Protein AF-A0A176FRH9-F1 (afdb_monomer_lite)

Foldseek 3Di:
DAAQAPVRDRCPPVVLVVQLVVLVVDDDPRSVVSSLVVSCVRNVHNDTPDDDDDDDDDCPDPPPPD

Radius of gyration: 14.39 Å; chains: 1; bounding box: 39×26×37 Å

pLDDT: mean 78.6, std 12.19, range [47.62, 93.0]

Sequence (66 aa):
MECQKPDGEMMGESGIASVAAELKDAHGAEYLQSLVWRLADITGSDQFGDDVSAVLLEFNGRSQTC

Structure (mmCIF, N/CA/C/O backbone):
data_AF-A0A176FRH9-F1
#
_entry.id   AF-A0A176FRH9-F1
#
loop_
_atom_site.group_PDB
_atom_site.id
_atom_site.type_symbol
_atom_site.label_atom_id
_atom_site.label_alt_id
_atom_site.label_comp_id
_atom_site.label_asym_id
_atom_site.label_entity_id
_atom_site.label_seq_id
_atom_site.pdbx_PDB_ins_code
_atom_site.Cartn_x
_atom_site.Cartn_y
_atom_site.Cartn_z
_atom_site.occupancy
_atom_site.B_iso_or_equiv
_atom_site.auth_seq_id
_atom_site.auth_comp_id
_atom_site.auth_asym_id
_atom_site.auth_atom_id
_atom_site.pdbx_PDB_model_num
ATOM 1 N N . MET A 1 1 ? 14.724 0.178 0.725 1.00 47.72 1 MET A N 1
ATOM 2 C CA . MET A 1 1 ? 15.015 0.598 -0.660 1.00 47.72 1 MET A CA 1
ATOM 3 C C . MET A 1 1 ? 13.832 0.129 -1.476 1.00 47.72 1 MET A C 1
ATOM 5 O O . MET A 1 1 ? 13.574 -1.063 -1.505 1.00 47.72 1 MET A O 1
ATOM 9 N N . GLU A 1 2 ? 13.052 1.061 -2.010 1.00 57.03 2 GLU A N 1
ATOM 10 C CA . GLU A 1 2 ? 11.713 0.796 -2.547 1.00 57.03 2 GLU A CA 1
ATOM 11 C C . GLU A 1 2 ? 11.814 0.197 -3.963 1.00 57.03 2 GLU A C 1
ATOM 13 O O . GLU A 1 2 ? 11.935 0.946 -4.932 1.00 57.03 2 GLU A O 1
ATOM 18 N N . CYS A 1 3 ? 11.856 -1.141 -4.025 1.00 57.97 3 CYS A N 1
ATOM 19 C CA . CYS A 1 3 ? 11.776 -2.061 -5.176 1.00 57.97 3 CYS A CA 1
ATOM 20 C C . CYS A 1 3 ? 12.214 -1.536 -6.561 1.00 57.97 3 CYS A C 1
ATOM 22 O O . CYS A 1 3 ? 11.588 -0.664 -7.162 1.00 57.97 3 CYS A O 1
ATOM 24 N N . GLN A 1 4 ? 13.253 -2.152 -7.128 1.00 62.09 4 GLN A N 1
ATOM 25 C CA . GLN A 1 4 ? 13.695 -1.883 -8.495 1.00 62.09 4 GLN A CA 1
ATOM 26 C C . GLN A 1 4 ? 12.697 -2.475 -9.503 1.00 62.09 4 GLN A C 1
ATOM 28 O O . GLN A 1 4 ? 12.405 -3.670 -9.472 1.00 62.09 4 GLN A O 1
ATOM 33 N N . LYS A 1 5 ? 12.178 -1.638 -10.402 1.00 64.56 5 LYS A N 1
ATOM 34 C CA . LYS A 1 5 ? 11.349 -2.071 -11.531 1.00 64.56 5 LYS A CA 1
ATOM 35 C C . LYS A 1 5 ? 12.197 -2.849 -12.550 1.00 64.56 5 LYS A C 1
ATOM 37 O O . LYS A 1 5 ? 13.415 -2.656 -12.601 1.00 64.56 5 LYS A O 1
ATOM 42 N N . PRO A 1 6 ? 11.572 -3.642 -13.438 1.00 62.72 6 PRO A N 1
ATOM 43 C CA . PRO A 1 6 ? 12.274 -4.359 -14.509 1.00 62.72 6 PRO A CA 1
ATOM 44 C C . PRO A 1 6 ? 13.140 -3.465 -15.408 1.00 62.72 6 PRO A C 1
ATOM 46 O O . PRO A 1 6 ? 14.172 -3.907 -15.901 1.00 62.72 6 PRO A O 1
ATOM 49 N N . ASP A 1 7 ? 12.745 -2.201 -15.591 1.00 65.81 7 ASP A N 1
ATOM 50 C CA . ASP A 1 7 ? 13.468 -1.211 -16.405 1.00 65.81 7 ASP A CA 1
ATOM 51 C C . ASP A 1 7 ? 14.680 -0.584 -15.675 1.00 65.81 7 ASP A C 1
ATOM 53 O O . ASP A 1 7 ? 15.403 0.239 -16.225 1.00 65.81 7 ASP A O 1
ATOM 57 N N . GLY A 1 8 ? 14.927 -0.965 -14.416 1.00 62.91 8 GLY A N 1
ATOM 58 C CA . GLY A 1 8 ? 16.012 -0.427 -13.587 1.00 62.91 8 GLY A CA 1
ATOM 59 C C . GLY A 1 8 ? 15.656 0.849 -12.820 1.00 62.91 8 GLY A C 1
ATOM 60 O O . GLY A 1 8 ? 16.448 1.303 -11.996 1.00 62.91 8 GLY A O 1
ATOM 61 N N . GLU A 1 9 ? 14.463 1.410 -13.035 1.00 65.69 9 GLU A N 1
ATOM 62 C CA . GLU A 1 9 ? 13.947 2.537 -12.258 1.00 65.69 9 GLU A CA 1
ATOM 63 C C . GLU A 1 9 ? 13.514 2.085 -10.853 1.00 65.69 9 GLU A C 1
ATOM 65 O O . GLU A 1 9 ? 12.835 1.073 -10.682 1.00 65.69 9 GLU A O 1
ATOM 70 N N . MET A 1 10 ? 13.884 2.848 -9.828 1.00 68.75 10 MET A N 1
ATOM 71 C CA . MET A 1 10 ? 13.439 2.606 -8.454 1.00 68.75 10 MET A CA 1
ATOM 72 C C . MET A 1 10 ? 11.975 3.025 -8.312 1.00 68.75 10 MET A C 1
ATOM 74 O O . MET A 1 10 ? 11.630 4.158 -8.643 1.00 68.75 10 MET A O 1
ATOM 78 N N . MET A 1 11 ? 11.116 2.148 -7.788 1.00 71.12 11 MET A N 1
ATOM 79 C CA . MET A 1 11 ? 9.708 2.471 -7.541 1.00 71.12 11 MET A CA 1
ATOM 80 C C . MET A 1 11 ? 9.567 3.671 -6.602 1.00 71.12 11 MET A C 1
ATOM 82 O O . MET A 1 11 ? 8.713 4.532 -6.825 1.00 71.12 11 MET A O 1
ATOM 86 N N . GLY A 1 12 ? 10.454 3.754 -5.606 1.00 72.94 12 GLY A N 1
ATOM 87 C CA . GLY A 1 12 ? 10.480 4.871 -4.671 1.00 72.94 12 GLY A CA 1
ATOM 88 C C . GLY A 1 12 ? 9.215 4.948 -3.811 1.00 72.94 12 GLY A C 1
ATOM 89 O O . GLY A 1 12 ? 8.263 4.183 -3.963 1.00 72.94 12 GLY A O 1
ATOM 90 N N . GLU A 1 13 ? 9.194 5.924 -2.912 1.00 75.69 13 GLU A N 1
ATOM 91 C CA . GLU A 1 13 ? 8.062 6.158 -2.008 1.00 75.69 13 GLU A CA 1
ATOM 92 C C . GLU A 1 13 ? 6.786 6.565 -2.770 1.00 75.69 13 GLU A C 1
ATOM 94 O O . GLU A 1 13 ? 5.676 6.174 -2.415 1.00 75.69 13 GLU A O 1
ATOM 99 N N . SER A 1 14 ? 6.931 7.307 -3.874 1.00 79.62 14 SER A N 1
ATOM 100 C CA . SER A 1 14 ? 5.807 7.784 -4.690 1.00 79.62 14 SER A CA 1
ATOM 101 C C . SER A 1 14 ? 5.058 6.656 -5.404 1.00 79.62 14 SER A C 1
ATOM 103 O O . SER A 1 14 ? 3.831 6.719 -5.535 1.00 79.62 14 SER A O 1
ATOM 105 N N . GLY A 1 15 ? 5.768 5.614 -5.847 1.00 81.69 15 GLY A N 1
ATOM 106 C CA . GLY A 1 15 ? 5.148 4.433 -6.440 1.00 81.69 15 GLY A CA 1
ATOM 107 C C . GLY A 1 15 ? 4.317 3.664 -5.417 1.00 81.69 15 GLY A C 1
ATOM 108 O O . GLY A 1 15 ? 3.173 3.312 -5.696 1.00 81.69 15 GLY A O 1
ATOM 109 N N . ILE A 1 16 ? 4.847 3.474 -4.207 1.00 83.00 16 ILE A N 1
ATOM 110 C CA . ILE A 1 16 ? 4.134 2.785 -3.124 1.00 83.00 16 ILE A CA 1
ATOM 111 C C . ILE A 1 16 ? 2.938 3.596 -2.631 1.00 83.00 16 ILE A C 1
ATOM 113 O O . ILE A 1 16 ? 1.862 3.031 -2.456 1.00 83.00 16 ILE A O 1
ATOM 117 N N . ALA A 1 17 ? 3.068 4.918 -2.503 1.00 86.25 17 ALA A N 1
ATOM 118 C CA . ALA A 1 17 ? 1.944 5.790 -2.166 1.00 86.25 17 ALA A CA 1
ATOM 119 C C . ALA A 1 17 ? 0.812 5.717 -3.207 1.00 86.25 17 ALA A 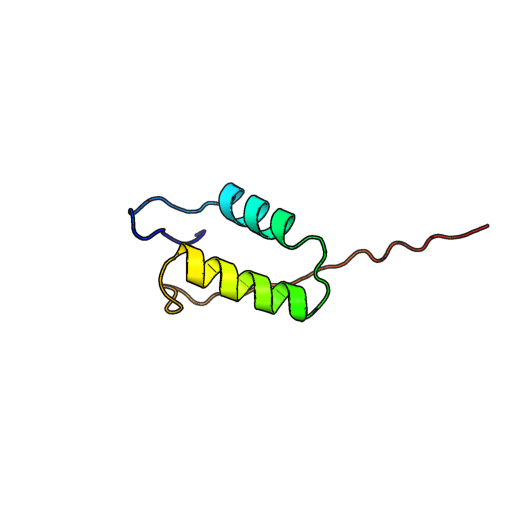C 1
ATOM 121 O O . ALA A 1 17 ? -0.364 5.739 -2.845 1.00 86.25 17 ALA A O 1
ATOM 122 N N . SER A 1 18 ? 1.156 5.595 -4.493 1.00 87.44 18 SER A N 1
ATOM 123 C CA . SER A 1 18 ? 0.165 5.462 -5.568 1.00 87.44 18 SER A CA 1
ATOM 124 C C . SER A 1 18 ? -0.591 4.136 -5.470 1.00 87.44 18 SER A C 1
ATOM 126 O O . SER A 1 18 ? -1.819 4.141 -5.452 1.00 87.44 18 SER A O 1
ATOM 128 N N . VAL A 1 19 ? 0.125 3.020 -5.296 1.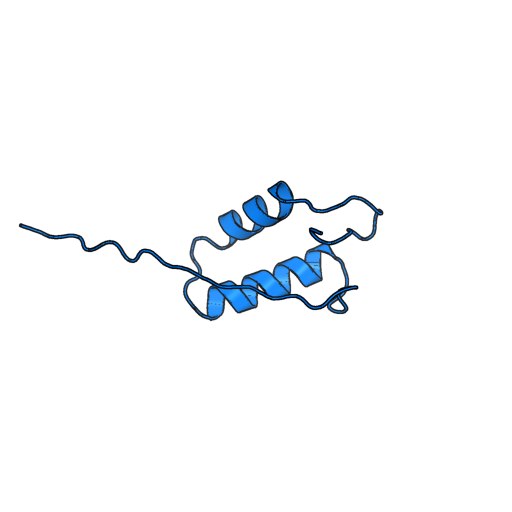00 87.94 19 VAL A N 1
ATOM 129 C CA . VAL A 1 19 ? -0.486 1.693 -5.095 1.00 87.94 19 VAL A CA 1
ATOM 130 C C . VAL A 1 19 ? -1.352 1.667 -3.835 1.00 87.94 19 VAL A C 1
ATOM 132 O O . VAL A 1 19 ? -2.467 1.150 -3.843 1.00 87.94 19 VAL A O 1
ATOM 135 N N . ALA A 1 20 ? -0.869 2.270 -2.749 1.00 88.25 20 ALA A N 1
ATOM 136 C CA . ALA A 1 20 ? -1.610 2.366 -1.502 1.00 88.25 20 ALA A CA 1
ATOM 137 C C . ALA A 1 20 ? -2.931 3.136 -1.667 1.00 88.25 20 ALA A C 1
ATOM 139 O O . ALA A 1 20 ? -3.934 2.764 -1.055 1.00 88.25 20 ALA A O 1
ATOM 140 N N . ALA A 1 21 ? -2.941 4.180 -2.505 1.00 88.75 21 ALA A N 1
ATOM 141 C CA . ALA A 1 21 ? -4.132 4.957 -2.830 1.00 88.75 21 ALA A CA 1
ATOM 142 C C . ALA A 1 21 ? -5.114 4.197 -3.739 1.00 88.75 21 ALA A C 1
ATOM 144 O O . ALA A 1 21 ? -6.326 4.359 -3.584 1.00 88.75 21 ALA A O 1
ATOM 145 N N . GLU A 1 22 ? -4.623 3.357 -4.655 1.00 91.00 22 GLU A N 1
ATOM 146 C CA . GLU A 1 22 ? -5.467 2.478 -5.481 1.00 91.00 22 GLU A CA 1
ATOM 147 C C . GLU A 1 22 ? -6.206 1.432 -4.636 1.00 91.00 22 GLU A C 1
ATOM 149 O O . GLU A 1 22 ? -7.345 1.084 -4.937 1.00 91.00 22 GLU A O 1
ATOM 154 N N . LEU A 1 23 ? -5.586 0.969 -3.548 1.00 91.00 23 LEU A N 1
ATOM 155 C CA . LEU A 1 23 ? -6.136 -0.047 -2.647 1.00 91.00 23 LEU A CA 1
ATOM 156 C C . LEU A 1 23 ? -6.971 0.526 -1.492 1.00 91.00 23 LEU A C 1
ATOM 158 O O . LEU A 1 23 ? -7.316 -0.212 -0.574 1.00 91.00 23 LEU A O 1
ATOM 162 N N . LYS A 1 24 ? -7.318 1.818 -1.511 1.00 88.69 24 LYS A N 1
ATOM 163 C CA . LYS A 1 24 ? -7.995 2.512 -0.394 1.00 88.69 24 LYS A CA 1
ATOM 164 C C . LYS A 1 24 ? -9.319 1.884 0.074 1.00 88.69 24 LYS A C 1
ATOM 166 O O . LYS A 1 24 ? -9.750 2.169 1.185 1.00 88.69 24 LYS A O 1
ATOM 171 N N . ASP A 1 25 ? -9.984 1.120 -0.7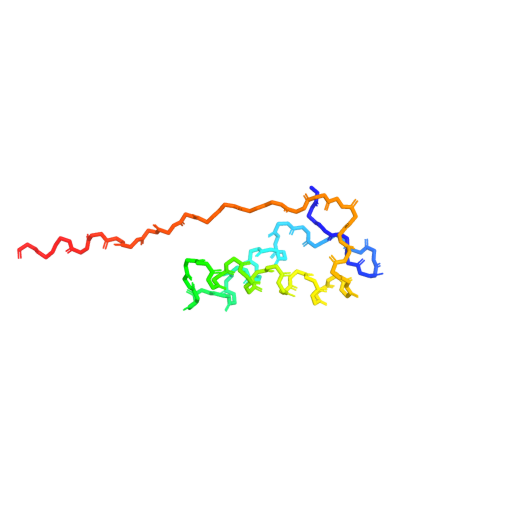92 1.00 90.31 25 ASP A N 1
ATOM 172 C CA . ASP A 1 25 ? -11.276 0.482 -0.517 1.00 90.31 25 ASP A CA 1
ATOM 173 C C . ASP A 1 25 ? -11.110 -0.927 0.095 1.00 90.31 25 ASP A C 1
ATOM 175 O O . ASP A 1 25 ? -12.085 -1.530 0.544 1.00 90.31 25 ASP A O 1
ATOM 179 N N . ALA A 1 26 ? -9.882 -1.462 0.121 1.00 91.62 26 ALA A N 1
ATOM 180 C CA . ALA A 1 26 ? -9.539 -2.698 0.815 1.00 91.62 26 ALA A CA 1
ATOM 181 C C . ALA A 1 26 ? -9.123 -2.409 2.265 1.00 91.62 26 ALA A C 1
ATOM 183 O O . ALA A 1 26 ? -8.534 -1.371 2.565 1.00 91.62 26 ALA A O 1
ATOM 184 N N . HIS A 1 27 ? -9.384 -3.361 3.160 1.00 90.06 27 HIS A N 1
ATOM 185 C CA . HIS A 1 27 ? -9.144 -3.211 4.595 1.00 90.06 27 HIS A CA 1
ATOM 186 C C . HIS A 1 27 ? -8.438 -4.429 5.190 1.00 90.06 27 HIS A C 1
ATOM 188 O O . HIS A 1 27 ? -8.494 -5.537 4.646 1.00 90.06 27 HIS A O 1
ATOM 194 N N . GLY A 1 28 ? -7.774 -4.235 6.329 1.00 89.50 28 GLY A N 1
ATOM 195 C CA . GLY A 1 28 ? -7.143 -5.300 7.101 1.00 89.50 28 GLY A CA 1
ATOM 196 C C . GLY A 1 28 ? -6.213 -6.205 6.282 1.00 89.50 28 GLY A C 1
ATOM 197 O O . GLY A 1 28 ? -5.324 -5.755 5.559 1.00 89.50 28 GLY A O 1
ATOM 198 N N . ALA A 1 29 ? -6.402 -7.520 6.411 1.00 90.50 29 ALA A N 1
ATOM 199 C CA . ALA A 1 29 ? -5.555 -8.506 5.742 1.00 90.50 29 ALA A CA 1
ATOM 200 C C . ALA A 1 29 ? -5.706 -8.501 4.209 1.00 90.50 29 ALA A C 1
ATOM 202 O O . ALA A 1 29 ? -4.724 -8.755 3.513 1.00 90.50 29 ALA A O 1
ATOM 203 N N . GLU A 1 30 ? -6.896 -8.189 3.679 1.00 91.81 30 GLU A N 1
ATOM 204 C CA . GLU A 1 30 ? -7.120 -8.102 2.228 1.00 91.81 30 GLU A CA 1
ATOM 205 C C . GLU A 1 30 ? -6.306 -6.968 1.603 1.00 91.81 30 GLU A C 1
ATOM 207 O O . GLU A 1 30 ? -5.758 -7.134 0.511 1.00 91.81 30 GLU A O 1
ATOM 212 N N . TYR A 1 31 ? -6.150 -5.848 2.318 1.00 93.00 31 TYR A N 1
ATOM 213 C CA . TYR A 1 31 ? -5.291 -4.750 1.880 1.00 93.00 31 TYR A CA 1
ATOM 214 C C . TYR A 1 31 ? -3.833 -5.197 1.753 1.00 93.00 31 TYR A C 1
ATOM 216 O O . TYR A 1 31 ? -3.220 -5.016 0.703 1.00 93.00 31 TYR A O 1
ATOM 224 N N . LEU A 1 32 ? -3.281 -5.829 2.796 1.00 91.19 32 LEU A N 1
ATOM 225 C CA . LEU A 1 32 ? -1.887 -6.288 2.790 1.00 91.19 32 LEU A CA 1
ATOM 226 C C . LEU A 1 32 ? -1.626 -7.328 1.697 1.00 91.19 32 LEU A C 1
ATOM 228 O O . LEU A 1 32 ? -0.612 -7.247 1.008 1.00 91.19 32 LEU A O 1
ATOM 232 N N . GLN A 1 33 ? -2.543 -8.278 1.502 1.00 90.50 33 GLN A N 1
ATOM 233 C CA . GLN A 1 33 ? -2.422 -9.256 0.420 1.00 90.50 33 GLN A CA 1
ATOM 234 C C . GLN A 1 33 ? -2.434 -8.572 -0.949 1.00 90.50 33 GLN A C 1
ATOM 236 O O . GLN A 1 33 ? -1.56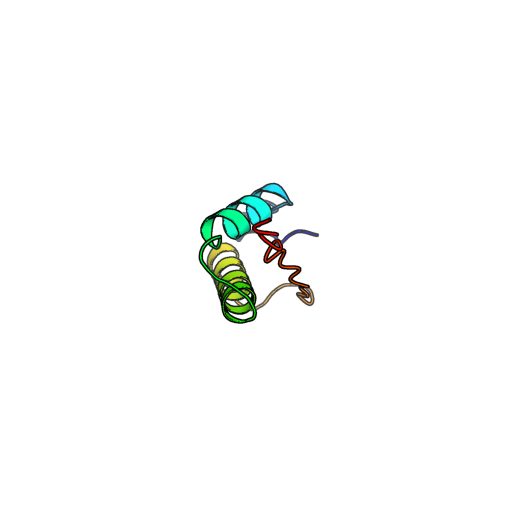4 -8.839 -1.777 1.00 90.50 33 GLN A O 1
ATOM 241 N N . SER A 1 34 ? -3.379 -7.657 -1.172 1.00 92.31 34 SER A N 1
ATOM 242 C CA . SER A 1 34 ? -3.493 -6.921 -2.435 1.00 92.31 34 SER A CA 1
ATOM 243 C C . SER A 1 34 ? -2.267 -6.047 -2.702 1.00 92.31 34 SER A C 1
ATOM 245 O O . SER A 1 34 ? -1.807 -5.971 -3.839 1.00 92.31 34 SER A O 1
ATOM 247 N N . LEU A 1 35 ? -1.692 -5.443 -1.658 1.00 89.50 35 LEU A N 1
ATOM 248 C CA . LEU A 1 35 ? -0.467 -4.651 -1.744 1.00 89.50 35 LEU A CA 1
ATOM 249 C C . LEU A 1 35 ? 0.713 -5.503 -2.222 1.00 89.50 35 LEU A C 1
ATOM 251 O O . LEU A 1 35 ? 1.395 -5.114 -3.166 1.00 89.50 35 LEU A O 1
ATOM 255 N N . VAL A 1 36 ? 0.926 -6.681 -1.627 1.00 87.62 36 VAL A N 1
ATOM 256 C CA . VAL A 1 36 ? 2.008 -7.597 -2.033 1.00 87.62 36 VAL A CA 1
ATOM 257 C C . VAL A 1 36 ? 1.822 -8.066 -3.475 1.00 87.62 36 VAL A C 1
ATOM 259 O O . VAL A 1 36 ? 2.774 -8.037 -4.254 1.00 87.62 36 VAL A O 1
ATOM 262 N N . TRP A 1 37 ? 0.596 -8.426 -3.863 1.00 89.38 37 TRP A N 1
ATOM 263 C CA . TRP A 1 37 ? 0.289 -8.791 -5.248 1.00 89.38 37 TRP A CA 1
ATOM 264 C C . TRP A 1 37 ? 0.596 -7.664 -6.227 1.00 89.38 37 TRP A C 1
ATOM 266 O O . TRP A 1 37 ? 1.152 -7.911 -7.296 1.00 89.38 37 TRP A O 1
ATOM 276 N N . ARG A 1 38 ? 0.257 -6.422 -5.873 1.00 88.00 38 ARG A N 1
ATOM 277 C CA . ARG A 1 38 ? 0.495 -5.280 -6.754 1.00 88.00 38 ARG A CA 1
ATOM 278 C C . ARG A 1 38 ? 1.967 -4.920 -6.857 1.00 88.00 38 ARG A C 1
ATOM 280 O O . ARG A 1 38 ? 2.421 -4.573 -7.941 1.00 88.00 38 ARG A O 1
ATOM 287 N N . LEU A 1 39 ? 2.718 -5.078 -5.770 1.00 84.75 39 LEU A N 1
ATOM 288 C CA . LEU A 1 39 ? 4.172 -4.975 -5.803 1.00 84.75 39 LEU A CA 1
ATOM 289 C C . LEU A 1 39 ? 4.774 -6.024 -6.744 1.00 84.75 39 LEU A C 1
ATOM 291 O O . LEU A 1 39 ? 5.549 -5.639 -7.611 1.00 84.75 39 LEU A O 1
ATOM 295 N N . ALA A 1 40 ? 4.354 -7.290 -6.647 1.00 85.50 40 ALA A N 1
ATOM 296 C CA . ALA A 1 40 ? 4.829 -8.369 -7.518 1.00 85.50 40 ALA A CA 1
ATOM 297 C C . ALA A 1 40 ? 4.484 -8.145 -9.006 1.00 85.50 40 ALA A C 1
ATOM 299 O O . ALA A 1 40 ? 5.297 -8.430 -9.886 1.00 85.50 40 ALA A O 1
ATOM 300 N N . ASP A 1 41 ? 3.293 -7.609 -9.298 1.00 86.38 41 ASP A N 1
ATOM 301 C CA . ASP A 1 41 ? 2.865 -7.248 -10.659 1.00 86.38 41 ASP A CA 1
ATOM 302 C C . ASP A 1 41 ? 3.748 -6.139 -11.253 1.00 86.38 41 ASP A C 1
ATOM 304 O O . ASP A 1 41 ? 4.202 -6.237 -12.391 1.00 86.38 41 ASP A O 1
ATOM 308 N N . ILE A 1 42 ? 4.061 -5.112 -10.457 1.00 80.69 42 ILE A N 1
ATOM 309 C CA . ILE A 1 42 ? 4.887 -3.971 -10.879 1.00 80.69 42 ILE A CA 1
ATOM 310 C C . ILE A 1 42 ? 6.356 -4.370 -11.053 1.00 80.69 42 ILE A C 1
ATOM 312 O O . ILE A 1 42 ? 7.017 -3.910 -11.987 1.00 80.69 42 ILE A O 1
ATOM 316 N N . THR A 1 43 ? 6.883 -5.222 -10.172 1.00 77.69 43 THR A N 1
ATOM 317 C CA . THR A 1 43 ? 8.242 -5.767 -10.293 1.00 77.69 43 THR A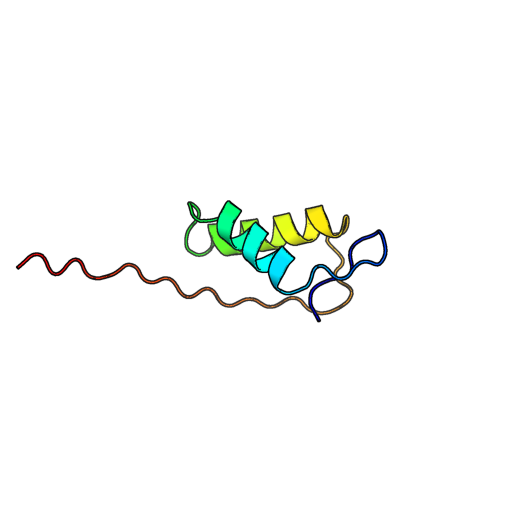 CA 1
ATOM 318 C C . THR A 1 43 ? 8.339 -6.853 -11.363 1.00 77.69 43 THR A C 1
ATOM 320 O O . THR A 1 43 ? 9.447 -7.250 -11.717 1.00 77.69 43 THR A O 1
ATOM 323 N N . GLY A 1 44 ? 7.208 -7.338 -11.889 1.00 78.69 44 GLY A N 1
ATOM 324 C CA . GLY A 1 44 ? 7.145 -8.444 -12.846 1.00 78.69 44 GLY A CA 1
ATOM 325 C C . GLY A 1 44 ? 7.653 -9.775 -12.279 1.00 78.69 44 GLY A C 1
ATOM 326 O O . GLY A 1 44 ? 8.001 -10.672 -13.044 1.00 78.69 44 GLY A O 1
ATOM 327 N N . SER A 1 45 ? 7.753 -9.888 -10.952 1.00 74.50 45 SER A N 1
ATOM 328 C CA . SER A 1 45 ? 8.325 -11.029 -10.236 1.00 74.50 45 SER A CA 1
ATOM 329 C C . SER A 1 45 ? 7.828 -11.034 -8.793 1.00 74.50 45 SER A C 1
ATOM 331 O O . SER A 1 45 ? 7.874 -9.999 -8.130 1.00 74.50 45 SER A O 1
ATOM 333 N N . ASP A 1 46 ? 7.420 -12.199 -8.281 1.00 71.06 46 ASP A N 1
ATOM 334 C CA . ASP A 1 46 ? 7.157 -12.391 -6.844 1.00 71.06 46 ASP A CA 1
ATOM 335 C C . ASP A 1 46 ? 8.451 -12.584 -6.034 1.00 71.06 46 ASP A C 1
ATOM 337 O O . ASP A 1 46 ? 8.452 -12.560 -4.806 1.00 71.06 46 ASP A O 1
ATOM 341 N N . GLN A 1 47 ? 9.575 -12.738 -6.735 1.00 71.62 47 GLN A N 1
ATOM 342 C CA . GLN A 1 47 ? 10.895 -12.860 -6.148 1.00 71.62 47 GLN A CA 1
ATOM 343 C C . GLN A 1 47 ? 11.481 -11.461 -5.953 1.00 71.62 47 GLN A C 1
ATOM 345 O O . GLN A 1 47 ? 12.108 -10.891 -6.851 1.00 71.62 47 GLN A O 1
ATOM 350 N N . PHE A 1 48 ? 11.223 -10.894 -4.778 1.00 75.00 48 PHE A N 1
ATOM 351 C CA . PHE A 1 48 ? 11.836 -9.644 -4.351 1.00 75.00 48 PHE A CA 1
ATOM 352 C C . PHE A 1 48 ? 13.318 -9.879 -4.031 1.00 75.00 48 PHE A C 1
ATOM 354 O O . PHE A 1 48 ? 13.693 -10.909 -3.474 1.00 75.00 48 PHE A O 1
ATOM 361 N N . GLY A 1 49 ? 14.177 -8.924 -4.401 1.00 68.50 49 GLY A N 1
ATOM 362 C CA . GLY A 1 49 ? 15.623 -9.014 -4.150 1.00 68.50 49 GLY A CA 1
ATOM 363 C C . GLY A 1 49 ? 16.022 -8.883 -2.673 1.00 68.50 49 GLY A C 1
ATOM 364 O O . GLY A 1 49 ? 17.195 -9.056 -2.358 1.00 68.50 49 GLY A O 1
ATOM 365 N N . ASP A 1 50 ? 15.066 -8.566 -1.798 1.00 71.06 50 ASP A N 1
ATOM 366 C CA . ASP A 1 50 ? 15.213 -8.423 -0.348 1.00 71.06 50 ASP A CA 1
ATOM 367 C C . ASP A 1 50 ? 13.899 -8.840 0.340 1.00 71.06 50 ASP A C 1
ATOM 369 O O . ASP A 1 50 ? 12.843 -8.862 -0.305 1.00 71.06 50 ASP A O 1
ATOM 373 N N . ASP A 1 51 ? 13.944 -9.165 1.634 1.00 78.56 51 ASP A N 1
ATOM 374 C CA . ASP A 1 51 ? 12.753 -9.548 2.400 1.00 78.56 51 ASP A CA 1
ATOM 375 C C . ASP A 1 51 ? 11.756 -8.377 2.505 1.00 78.56 51 ASP A C 1
ATOM 377 O O . ASP A 1 51 ? 12.059 -7.307 3.039 1.00 78.56 51 ASP A O 1
ATOM 381 N N . VAL A 1 52 ? 10.523 -8.586 2.036 1.00 78.81 52 VAL A N 1
ATOM 382 C CA . VAL A 1 52 ? 9.459 -7.575 2.103 1.00 78.81 52 VAL A CA 1
ATOM 383 C C . VAL A 1 52 ? 8.669 -7.732 3.399 1.00 78.81 52 VAL A C 1
ATOM 385 O O . VAL A 1 52 ? 8.116 -8.792 3.690 1.00 78.81 52 VAL A O 1
ATOM 388 N N . SER A 1 53 ? 8.565 -6.647 4.167 1.00 83.12 53 SER A N 1
ATOM 389 C CA . SER A 1 53 ? 7.735 -6.576 5.373 1.00 83.12 53 SER A CA 1
ATOM 390 C C . SER A 1 53 ? 6.840 -5.338 5.347 1.00 83.12 53 SER A C 1
ATOM 392 O O . SER A 1 53 ? 7.223 -4.291 4.830 1.00 83.12 53 SER A O 1
ATOM 394 N N . ALA A 1 54 ? 5.628 -5.460 5.895 1.00 85.44 54 ALA A N 1
ATOM 395 C CA . ALA A 1 54 ? 4.657 -4.373 5.956 1.00 85.44 54 ALA A CA 1
ATOM 396 C C . ALA A 1 54 ? 3.827 -4.446 7.244 1.00 85.44 54 ALA A C 1
ATOM 398 O O . ALA A 1 54 ? 3.480 -5.529 7.718 1.00 85.44 54 ALA A O 1
ATOM 399 N N . VAL A 1 55 ? 3.484 -3.280 7.793 1.00 89.31 55 VAL A N 1
ATOM 400 C CA . VAL A 1 55 ? 2.558 -3.129 8.922 1.00 89.31 55 VAL A CA 1
ATOM 401 C C . VAL A 1 55 ? 1.442 -2.189 8.489 1.00 89.31 55 VAL A C 1
ATOM 403 O O . VAL A 1 55 ? 1.712 -1.073 8.051 1.00 89.31 55 VAL A O 1
ATOM 406 N N . LEU A 1 56 ? 0.193 -2.635 8.624 1.00 90.25 56 LEU A N 1
ATOM 407 C CA . LEU A 1 56 ? -0.985 -1.826 8.328 1.00 90.25 56 LEU A CA 1
ATOM 408 C C . LEU A 1 56 ? -1.554 -1.231 9.621 1.00 90.25 56 LEU A C 1
ATOM 410 O O . LEU A 1 56 ? -1.838 -1.958 10.573 1.00 90.25 56 LEU A O 1
ATOM 414 N N . LEU A 1 57 ? -1.742 0.090 9.636 1.00 90.00 57 LEU A N 1
ATOM 415 C CA . LEU A 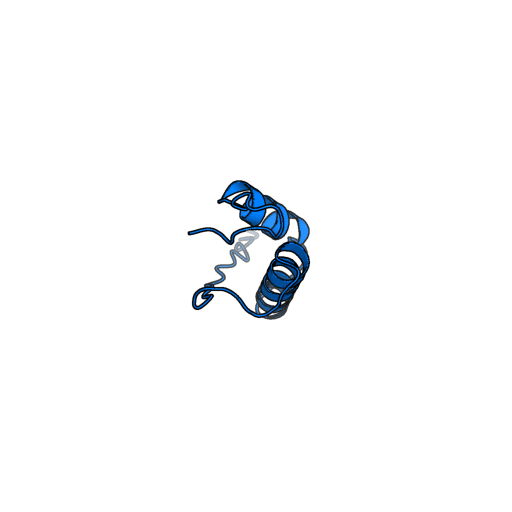1 57 ? -2.431 0.813 10.702 1.00 90.00 57 LEU A CA 1
ATOM 416 C C . LEU A 1 57 ? -3.688 1.473 10.132 1.00 90.00 57 LEU A C 1
ATOM 418 O O . LEU A 1 57 ? -3.594 2.393 9.323 1.00 90.00 57 LEU A O 1
ATOM 422 N N . GLU A 1 58 ? -4.859 1.026 10.584 1.00 88.69 58 GLU A N 1
ATOM 423 C CA . GLU A 1 58 ? -6.152 1.553 10.139 1.00 88.69 58 GLU A CA 1
ATOM 424 C C . GLU A 1 58 ? -6.812 2.406 11.221 1.00 88.69 58 GLU A C 1
ATOM 426 O O . GLU A 1 58 ? -6.940 2.007 12.381 1.00 88.69 58 GLU A O 1
ATOM 431 N N . PHE A 1 59 ? -7.285 3.586 10.821 1.00 87.06 59 PHE A N 1
ATOM 432 C CA . PHE A 1 59 ? -8.019 4.498 11.689 1.00 87.06 59 PHE A CA 1
ATOM 433 C C . PHE A 1 59 ? -9.512 4.438 11.364 1.00 87.06 59 PHE A C 1
ATOM 435 O O . PHE A 1 59 ? -10.027 5.239 10.589 1.00 87.06 59 PHE A O 1
ATOM 442 N N . ASN A 1 60 ? -10.233 3.526 12.016 1.00 79.56 60 ASN A N 1
ATOM 443 C CA . ASN A 1 60 ? -11.695 3.409 11.913 1.00 79.56 60 ASN A CA 1
ATOM 444 C C . ASN A 1 60 ? -12.406 4.469 12.761 1.00 79.56 60 ASN A C 1
ATOM 446 O O . ASN A 1 60 ? -13.208 4.114 13.620 1.00 79.56 60 ASN A O 1
ATOM 450 N N . GLY A 1 61 ? -12.021 5.741 12.596 1.00 74.88 61 GLY A N 1
ATOM 451 C CA . GLY A 1 61 ? -12.323 6.860 13.490 1.00 74.88 61 GLY A CA 1
ATOM 452 C C . GLY A 1 61 ? -13.634 6.702 14.259 1.00 74.88 61 GLY A C 1
ATOM 453 O O . GLY A 1 61 ? -14.686 6.453 13.676 1.00 74.88 61 GLY A O 1
ATOM 454 N N . ARG A 1 62 ? -13.593 6.855 15.588 1.00 62.00 62 ARG A N 1
ATOM 455 C CA . ARG A 1 62 ? -14.828 6.942 16.371 1.00 62.00 62 ARG A CA 1
ATOM 456 C C . ARG A 1 62 ? -15.602 8.158 15.868 1.00 62.00 62 ARG A C 1
ATOM 458 O O . ARG A 1 62 ? -15.269 9.279 16.243 1.00 62.00 62 ARG A O 1
ATOM 465 N N . SER A 1 63 ? -16.655 7.935 15.083 1.00 60.75 63 SER A N 1
ATOM 466 C CA . SER A 1 63 ? -17.766 8.877 15.037 1.00 60.75 63 SER A CA 1
ATOM 467 C C . SER A 1 63 ? -18.382 8.846 16.429 1.00 60.75 63 SER A C 1
ATOM 469 O O . SER A 1 63 ? -19.234 8.014 16.740 1.00 60.75 63 SER A O 1
ATOM 471 N N . GLN A 1 64 ? -17.860 9.682 17.324 1.00 56.00 64 GLN A N 1
ATOM 472 C CA . GLN A 1 64 ? -18.571 10.034 18.539 1.00 56.00 64 GLN A CA 1
ATOM 473 C C . GLN A 1 64 ? -19.782 10.833 18.069 1.00 56.00 64 GLN A C 1
ATOM 475 O O . GLN A 1 64 ? -19.716 12.047 17.910 1.00 56.00 64 GLN A O 1
ATOM 480 N N . THR A 1 65 ? -20.862 10.130 17.740 1.00 56.38 65 THR A N 1
ATOM 481 C CA . THR A 1 65 ? -22.164 10.775 17.634 1.00 56.38 65 THR A CA 1
ATOM 482 C C . THR A 1 65 ? -22.518 11.177 19.059 1.00 56.38 65 THR A C 1
ATOM 484 O O . THR A 1 65 ? -22.646 10.307 19.923 1.00 56.38 65 THR A O 1
ATOM 487 N N . CYS A 1 66 ? -22.505 12.489 19.304 1.00 47.62 66 CYS A N 1
ATOM 488 C CA . CYS A 1 66 ? -22.955 13.105 20.547 1.00 47.62 66 CYS A CA 1
ATOM 489 C C . CYS A 1 66 ? -24.420 12.775 20.838 1.00 47.62 66 CYS A C 1
ATOM 491 O O . CYS A 1 66 ? -25.199 12.650 19.864 1.00 47.62 66 CYS A O 1
#

Secondary structure (DSSP, 8-state):
---B-TTS-B-HHHHHHHHHHHTTT--HHHHHHHHHHHHHHHHT-S--SS----------------